Protein AF-F8FNS5-F1 (afdb_monomer_lite)

Radius of gyration: 23.44 Å; chains: 1; bounding box: 35×79×56 Å

Foldseek 3Di:
DDDDDDDDDDDPPPPPDPDDPDDDPPPPDDDPDPLLVVLVVLLVQLLVLLVVLLVVLQCLLVDFKLVVCPSNLVSLVSNQVSLVVSCVSDDPPLADHQVLSVLVNVLSVVSPPVPIDTDDPVRSVLSNVLSVLSVQLSVLSVVQADPVSGGDPVSRVSNVVSSVVSSVSSVVVVD

Sequence (175 aa):
MTYSNHGAIRGYFFYPCPIQCSQGVTDERGGRAPQERAEKLLYQVSLFQMERLNSYLLESAKIRDTAELDALRQAVYSAQFTHEHLAQAYREGEVAPLPSLQALMQYLLRLQVGGSRPLKAEEQQTLAEAGNLYSDIYTAYSELVSESGGVSGSGSGRMTEADEELAKLLKKKLP

pLDDT: mean 80.92, std 19.95, range [35.22, 97.38]

Structure (mmCIF, N/CA/C/O backbone):
data_AF-F8FNS5-F1
#
_entry.id   AF-F8FNS5-F1
#
loop_
_atom_site.group_PDB
_atom_site.id
_atom_site.type_symbol
_atom_site.label_atom_id
_atom_site.label_alt_id
_atom_site.label_comp_id
_atom_site.label_asym_id
_atom_site.label_entity_id
_atom_site.label_seq_id
_atom_site.pdbx_PDB_ins_code
_atom_site.Cartn_x
_atom_site.Cartn_y
_atom_site.Cartn_z
_atom_site.occupancy
_atom_site.B_iso_or_equiv
_atom_site.auth_seq_id
_atom_site.auth_comp_id
_atom_site.auth_asym_id
_atom_site.auth_atom_id
_atom_site.pdbx_PDB_model_num
ATOM 1 N N . MET A 1 1 ? 2.435 -69.034 21.659 1.00 45.91 1 MET A N 1
ATOM 2 C CA . MET A 1 1 ? 3.701 -68.421 22.108 1.00 45.91 1 MET A CA 1
ATOM 3 C C . MET A 1 1 ? 4.803 -68.868 21.170 1.00 45.91 1 MET A C 1
ATOM 5 O O . MET A 1 1 ? 5.142 -70.036 21.232 1.00 45.91 1 MET A O 1
ATOM 9 N N . THR A 1 2 ? 5.302 -67.970 20.320 1.00 35.62 2 THR A N 1
ATOM 10 C CA . THR A 1 2 ? 6.737 -67.718 20.088 1.00 35.62 2 THR A CA 1
ATOM 11 C C . THR A 1 2 ? 6.872 -66.550 19.114 1.00 35.62 2 THR A C 1
ATOM 13 O O . THR A 1 2 ? 6.316 -66.545 18.021 1.00 35.62 2 THR A O 1
ATOM 16 N N . TYR A 1 3 ? 7.575 -65.529 19.591 1.00 35.22 3 TYR A N 1
ATOM 17 C CA . TYR A 1 3 ? 8.086 -64.390 18.844 1.00 35.22 3 TYR A CA 1
ATOM 18 C C . TYR A 1 3 ? 9.143 -64.856 17.833 1.00 35.22 3 TYR A C 1
ATOM 20 O O . TYR A 1 3 ? 9.978 -65.694 18.173 1.00 35.22 3 TYR A O 1
ATOM 28 N N . SER A 1 4 ? 9.214 -64.217 16.665 1.00 36.00 4 SER A N 1
ATOM 29 C CA . SER A 1 4 ? 10.517 -63.961 16.054 1.00 36.00 4 SER A CA 1
ATOM 30 C C . SER A 1 4 ? 10.520 -62.601 15.373 1.00 36.00 4 SER A C 1
ATOM 32 O O . SER A 1 4 ? 9.751 -62.314 14.462 1.00 36.00 4 SER A O 1
ATOM 34 N N . ASN A 1 5 ? 11.362 -61.754 15.942 1.00 40.84 5 ASN A N 1
ATOM 35 C CA . ASN A 1 5 ? 11.596 -60.359 15.645 1.00 40.84 5 ASN A CA 1
ATOM 36 C C . ASN A 1 5 ? 12.886 -60.322 14.818 1.00 40.84 5 ASN A C 1
ATOM 38 O O . ASN A 1 5 ? 13.914 -60.781 15.314 1.00 40.84 5 ASN A O 1
ATOM 42 N N . HIS A 1 6 ? 12.848 -59.815 13.589 1.00 39.53 6 HIS A N 1
ATOM 43 C CA . HIS A 1 6 ? 14.038 -59.371 12.860 1.00 39.53 6 HIS A CA 1
ATOM 44 C C . HIS A 1 6 ? 13.710 -58.024 12.226 1.00 39.53 6 HIS A C 1
ATOM 46 O O . HIS A 1 6 ? 12.894 -57.923 11.312 1.00 39.53 6 HIS A O 1
ATOM 52 N N . GLY A 1 7 ? 14.318 -56.982 12.783 1.00 37.12 7 GLY A N 1
ATOM 53 C CA . GLY A 1 7 ? 14.279 -55.644 12.229 1.00 37.12 7 GLY A CA 1
ATOM 54 C C . GLY A 1 7 ? 15.238 -55.494 11.055 1.00 37.12 7 GLY A C 1
ATOM 55 O O . GLY A 1 7 ? 16.306 -56.097 11.031 1.00 37.12 7 GLY A O 1
ATOM 56 N N . ALA A 1 8 ? 14.872 -54.614 10.130 1.00 38.97 8 ALA A N 1
ATOM 57 C CA . ALA A 1 8 ? 15.807 -53.757 9.414 1.00 38.97 8 ALA A CA 1
ATOM 58 C C . ALA A 1 8 ? 15.022 -52.573 8.837 1.00 38.97 8 ALA A C 1
ATOM 60 O O . ALA A 1 8 ? 14.189 -52.707 7.946 1.00 38.97 8 ALA A O 1
ATOM 61 N N . ILE A 1 9 ? 15.287 -51.404 9.409 1.00 42.94 9 ILE A N 1
ATOM 62 C CA . ILE A 1 9 ? 14.889 -50.092 8.915 1.00 42.94 9 ILE A CA 1
ATOM 63 C C . ILE A 1 9 ? 15.766 -49.767 7.702 1.00 42.94 9 ILE A C 1
ATOM 65 O O . ILE A 1 9 ? 16.983 -49.905 7.801 1.00 42.94 9 ILE A O 1
ATOM 69 N N . ARG A 1 10 ? 15.146 -49.260 6.628 1.00 41.28 10 ARG A N 1
ATOM 70 C CA . ARG A 1 10 ? 15.624 -48.231 5.672 1.00 41.28 10 ARG A CA 1
ATOM 71 C C . ARG A 1 10 ? 15.262 -48.592 4.234 1.00 41.28 10 ARG A C 1
ATOM 73 O O . ARG A 1 10 ? 15.928 -49.380 3.579 1.00 41.28 10 ARG A O 1
ATOM 80 N N . GLY A 1 11 ? 14.254 -47.898 3.729 1.00 35.50 11 GLY A N 1
ATOM 81 C CA . GLY A 1 11 ? 13.951 -47.800 2.311 1.00 35.50 11 GLY A CA 1
ATOM 82 C C . GLY A 1 11 ? 13.072 -46.581 2.117 1.00 35.50 11 GLY A C 1
ATOM 83 O O . GLY A 1 11 ? 11.852 -46.691 2.144 1.00 35.50 11 GLY A O 1
ATOM 84 N N . TYR A 1 12 ? 13.689 -45.402 2.019 1.00 41.25 12 TYR A N 1
ATOM 85 C CA . TYR A 1 12 ? 12.992 -44.217 1.533 1.00 41.25 12 TYR A CA 1
ATOM 86 C C . TYR A 1 12 ? 12.488 -44.542 0.127 1.00 41.25 12 TYR A C 1
ATOM 88 O O . TYR A 1 12 ? 13.282 -44.704 -0.798 1.00 41.25 12 TYR A O 1
ATOM 96 N N . PHE A 1 13 ? 11.170 -44.668 -0.013 1.00 37.28 13 PHE A N 1
ATOM 97 C CA . PHE A 1 13 ? 10.492 -44.649 -1.300 1.00 37.28 13 PHE A CA 1
ATOM 98 C C . PHE A 1 13 ? 10.694 -43.253 -1.903 1.00 37.28 13 PHE A C 1
ATOM 100 O O . PHE A 1 13 ? 9.930 -42.321 -1.662 1.00 37.28 13 PHE A O 1
ATOM 107 N N . PHE A 1 14 ? 11.784 -43.103 -2.652 1.00 38.38 14 PHE A N 1
ATOM 108 C CA . PHE A 1 14 ? 11.905 -42.096 -3.693 1.00 38.38 14 PHE A CA 1
ATOM 109 C C . PHE A 1 14 ? 10.849 -42.449 -4.742 1.00 38.38 14 PHE A C 1
ATOM 111 O O . PHE A 1 14 ? 11.018 -43.407 -5.491 1.00 38.38 14 PHE A O 1
ATOM 118 N N . TYR A 1 15 ? 9.735 -41.722 -4.767 1.00 37.44 15 TYR A N 1
ATOM 119 C CA . TYR A 1 15 ? 8.858 -41.723 -5.930 1.00 37.44 15 TYR A CA 1
ATOM 120 C C . TYR A 1 15 ? 9.567 -40.916 -7.027 1.00 37.44 15 TYR A C 1
ATOM 122 O O . TYR A 1 15 ? 9.748 -39.708 -6.847 1.00 37.44 15 TYR A O 1
ATOM 130 N N . PRO A 1 16 ? 10.011 -41.525 -8.142 1.00 42.81 16 PRO A N 1
ATOM 131 C CA . PRO A 1 16 ? 10.493 -40.750 -9.271 1.00 42.81 16 PRO A CA 1
ATOM 132 C C . PRO A 1 16 ? 9.295 -40.021 -9.881 1.00 42.81 16 PRO A C 1
ATOM 134 O O . PRO A 1 16 ? 8.340 -40.643 -10.338 1.00 42.81 16 PRO A O 1
ATOM 137 N N . CYS A 1 17 ? 9.337 -38.692 -9.850 1.00 35.62 17 CYS A N 1
ATOM 138 C CA . CYS A 1 17 ? 8.403 -37.838 -10.570 1.00 35.62 17 CYS A CA 1
ATOM 139 C C . CYS A 1 17 ? 8.591 -38.089 -12.080 1.00 35.62 17 CYS A C 1
ATOM 141 O O . CYS A 1 17 ? 9.683 -37.819 -12.588 1.00 35.62 17 CYS A O 1
ATOM 143 N N . PRO A 1 18 ? 7.595 -38.609 -12.822 1.00 45.88 18 PRO A N 1
ATOM 144 C CA . PRO A 1 18 ? 7.702 -38.766 -14.259 1.00 45.88 18 PRO A CA 1
ATOM 145 C C . PRO A 1 18 ? 7.111 -37.512 -14.900 1.00 45.88 18 PRO A C 1
ATOM 147 O O . PRO A 1 18 ? 5.994 -37.527 -15.406 1.00 45.88 18 PRO A O 1
ATOM 150 N N . ILE A 1 19 ? 7.835 -36.397 -14.840 1.00 49.78 19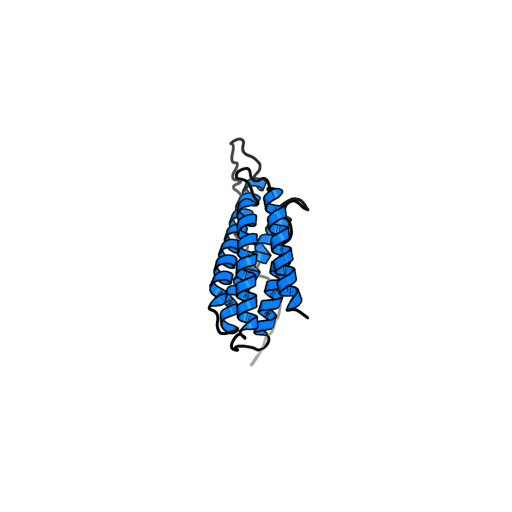 ILE A N 1
ATOM 151 C CA . ILE A 1 19 ? 7.536 -35.256 -15.704 1.00 49.78 19 ILE A CA 1
ATOM 152 C C . ILE A 1 19 ? 8.809 -34.947 -16.470 1.00 49.78 19 ILE A C 1
ATOM 154 O O . ILE A 1 19 ? 9.799 -34.462 -15.930 1.00 49.78 19 ILE A O 1
ATOM 158 N N . GLN A 1 20 ? 8.765 -35.326 -17.743 1.00 40.78 20 GLN A N 1
ATOM 159 C CA . GLN A 1 20 ? 9.751 -35.026 -18.763 1.00 40.78 20 GLN A CA 1
ATOM 160 C C . GLN A 1 20 ? 10.118 -33.537 -18.743 1.00 40.78 20 GLN A C 1
ATOM 162 O O . GLN A 1 20 ? 9.380 -32.684 -19.231 1.00 40.78 20 GLN A O 1
ATOM 167 N N . CYS A 1 21 ? 11.315 -33.243 -18.242 1.00 44.12 21 CYS A N 1
ATOM 168 C CA . CYS A 1 21 ? 12.085 -32.075 -18.643 1.00 44.12 21 CYS A CA 1
ATOM 169 C C . CYS A 1 21 ? 12.517 -32.251 -20.102 1.00 44.12 21 CYS A C 1
ATOM 171 O O . CYS A 1 21 ? 13.613 -32.735 -20.356 1.00 44.12 21 CYS A O 1
ATOM 173 N N . SER A 1 22 ? 11.662 -31.889 -21.055 1.00 48.75 22 SER A N 1
ATOM 174 C CA . SER A 1 22 ? 12.074 -31.530 -22.418 1.00 48.75 22 SER A CA 1
ATOM 175 C C . SER A 1 22 ? 10.843 -31.182 -23.245 1.00 48.75 22 SER A C 1
ATOM 177 O O . SER A 1 22 ? 10.206 -32.089 -23.766 1.00 48.75 22 SER A O 1
ATOM 179 N N . GLN A 1 23 ? 10.532 -29.895 -23.382 1.00 42.31 23 GLN A N 1
ATOM 180 C CA . GLN A 1 23 ? 10.441 -29.226 -24.685 1.00 42.31 23 GLN A CA 1
ATOM 181 C C . GLN A 1 23 ? 10.686 -27.736 -24.442 1.00 42.31 23 GLN A C 1
ATOM 183 O O . GLN A 1 23 ? 9.875 -27.041 -23.836 1.00 42.31 23 GLN A O 1
ATOM 188 N N . GLY A 1 24 ? 11.865 -27.271 -24.857 1.00 38.50 24 GLY A N 1
ATOM 189 C CA . GLY A 1 24 ? 12.156 -25.850 -24.928 1.00 38.50 24 GLY A CA 1
ATOM 190 C C . GLY A 1 24 ? 11.214 -25.209 -25.936 1.00 38.50 24 GLY A C 1
ATOM 191 O O . GLY A 1 24 ? 11.168 -25.623 -27.094 1.00 38.50 24 GLY A O 1
ATOM 192 N N . VAL A 1 25 ? 10.472 -24.197 -25.495 1.00 47.88 25 VAL A N 1
ATOM 193 C CA . VAL A 1 25 ? 9.791 -23.274 -26.400 1.00 47.88 25 VAL A CA 1
ATOM 194 C C . VAL A 1 25 ? 10.886 -22.425 -27.039 1.00 47.88 25 VAL A C 1
ATOM 196 O O . VAL A 1 25 ? 11.310 -21.409 -26.493 1.00 47.88 25 VAL A O 1
ATOM 199 N N . THR A 1 26 ? 11.415 -22.898 -28.163 1.00 41.12 26 THR A N 1
ATOM 200 C CA . THR A 1 26 ? 12.209 -22.069 -29.066 1.00 41.12 26 THR A CA 1
ATOM 201 C C . THR A 1 26 ? 11.229 -21.174 -29.812 1.00 41.12 26 THR A C 1
ATOM 203 O O . THR A 1 26 ? 10.563 -21.583 -30.758 1.00 41.12 26 THR A O 1
ATOM 206 N N . ASP A 1 27 ? 11.075 -19.948 -29.319 1.00 42.12 27 ASP A N 1
ATOM 207 C CA . ASP A 1 27 ? 10.418 -18.882 -30.066 1.00 42.12 27 ASP A CA 1
ATOM 208 C C . ASP A 1 27 ? 11.414 -18.332 -31.097 1.00 42.12 27 ASP A C 1
ATOM 210 O O . ASP A 1 27 ? 12.246 -17.475 -30.802 1.00 42.12 27 ASP A O 1
ATOM 214 N N . GLU A 1 28 ? 11.365 -18.883 -32.310 1.00 47.66 28 GLU A N 1
ATOM 215 C CA . GLU A 1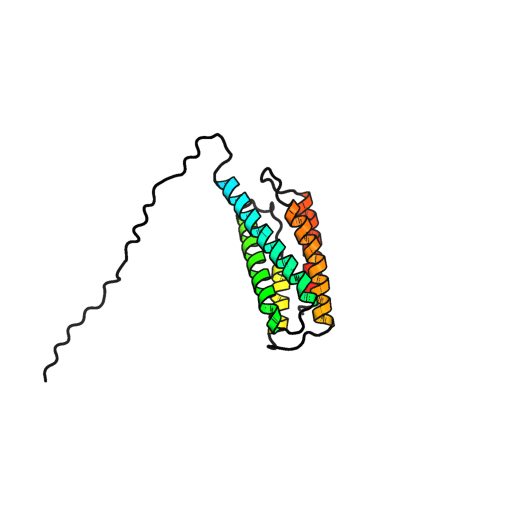 28 ? 12.174 -18.472 -33.462 1.00 47.66 28 GLU A CA 1
ATOM 216 C C . GLU A 1 28 ? 11.629 -17.213 -34.162 1.00 47.66 28 GLU A C 1
ATOM 218 O O . GLU A 1 28 ? 11.485 -17.176 -35.385 1.00 47.66 28 GLU A O 1
ATOM 223 N N . ARG A 1 29 ? 11.331 -16.141 -33.418 1.00 49.22 29 ARG A N 1
ATOM 224 C CA . ARG A 1 29 ? 11.085 -14.814 -34.011 1.00 49.22 29 ARG A CA 1
ATOM 225 C C . ARG A 1 29 ? 11.643 -13.694 -33.146 1.00 49.22 29 ARG A C 1
ATOM 227 O O . ARG A 1 29 ? 10.929 -13.129 -32.330 1.00 49.22 29 ARG A O 1
ATOM 234 N N . GLY A 1 30 ? 12.913 -13.358 -33.387 1.00 52.06 30 GLY A N 1
ATOM 235 C CA . GLY A 1 30 ? 13.513 -12.020 -33.230 1.00 52.06 30 GLY A CA 1
ATOM 236 C C . GLY A 1 30 ? 12.932 -11.090 -32.156 1.00 52.06 30 GLY A C 1
ATOM 237 O O . GLY A 1 30 ? 12.633 -9.937 -32.454 1.00 52.06 30 GLY A O 1
ATOM 238 N N . GLY A 1 31 ? 12.767 -11.574 -30.927 1.00 47.56 31 GLY A N 1
ATOM 239 C CA . GLY A 1 31 ? 12.173 -10.836 -29.818 1.00 47.56 31 GLY A CA 1
ATOM 240 C C . GLY A 1 31 ? 13.094 -10.905 -28.612 1.00 47.56 31 GLY A C 1
ATOM 241 O O . GLY A 1 31 ? 13.740 -11.926 -28.386 1.00 47.56 31 GLY A O 1
ATOM 242 N N . ARG A 1 32 ? 13.191 -9.805 -27.864 1.00 51.69 32 ARG A N 1
ATOM 243 C CA . ARG A 1 32 ? 14.042 -9.701 -26.676 1.00 51.69 32 ARG A CA 1
ATOM 244 C C . ARG A 1 32 ? 13.832 -10.887 -25.720 1.00 51.69 32 ARG A C 1
ATOM 246 O O . ARG A 1 32 ? 12.743 -11.459 -25.653 1.00 51.69 32 ARG A O 1
ATOM 253 N N . ALA A 1 33 ? 14.922 -11.266 -25.055 1.00 59.28 33 ALA A N 1
ATOM 254 C CA . ALA A 1 33 ? 15.146 -12.551 -24.396 1.00 59.28 33 ALA A CA 1
ATOM 255 C C . ALA A 1 33 ? 14.005 -13.000 -23.448 1.00 59.28 33 ALA A C 1
ATOM 257 O O . ALA A 1 33 ? 13.305 -12.154 -22.892 1.00 59.28 33 ALA A O 1
ATOM 258 N N . PRO A 1 34 ? 13.855 -14.318 -23.183 1.00 65.25 34 PRO A N 1
ATOM 259 C CA . PRO A 1 34 ? 12.861 -14.881 -22.252 1.00 65.25 34 PRO A CA 1
ATOM 260 C C . PRO A 1 34 ? 12.759 -14.171 -20.892 1.00 65.25 34 PRO A C 1
ATOM 262 O O . PRO A 1 34 ? 11.693 -14.158 -20.280 1.00 65.25 34 PRO A O 1
ATOM 265 N N . GLN A 1 35 ? 13.855 -13.555 -20.449 1.00 66.25 35 GLN A N 1
ATOM 266 C CA . GLN A 1 35 ? 13.949 -12.764 -19.230 1.00 66.25 35 GLN A CA 1
ATOM 267 C C . GLN A 1 35 ? 13.035 -11.524 -19.229 1.00 66.25 35 GLN A C 1
ATOM 269 O O . GLN A 1 35 ? 12.280 -11.343 -18.279 1.00 66.25 35 GLN A O 1
ATOM 274 N N . GLU A 1 36 ? 12.994 -10.735 -20.307 1.00 69.06 36 GLU A N 1
ATOM 275 C CA . GLU A 1 36 ? 12.146 -9.528 -20.357 1.00 69.06 36 GLU A CA 1
ATOM 276 C C . GLU A 1 36 ? 10.649 -9.867 -20.315 1.00 69.06 36 GLU A C 1
ATOM 278 O O . GLU A 1 36 ? 9.826 -9.117 -19.787 1.00 69.06 36 GLU A O 1
ATOM 283 N N . ARG A 1 37 ? 10.273 -11.038 -20.844 1.00 77.50 37 ARG A N 1
ATOM 284 C CA . ARG A 1 37 ? 8.899 -11.546 -20.738 1.00 77.50 37 ARG A CA 1
ATOM 285 C C . ARG A 1 37 ? 8.558 -11.939 -19.301 1.00 77.50 37 ARG A C 1
ATOM 287 O O . ARG A 1 37 ? 7.431 -11.706 -18.873 1.00 77.50 37 ARG A O 1
ATOM 294 N N . ALA A 1 38 ? 9.511 -12.510 -18.564 1.00 85.06 38 ALA A N 1
ATOM 295 C CA . ALA A 1 38 ? 9.326 -12.889 -17.167 1.00 85.06 38 ALA A CA 1
ATOM 296 C C . ALA A 1 38 ? 9.201 -11.661 -16.250 1.00 85.06 38 ALA A C 1
ATOM 298 O O . ALA A 1 38 ? 8.286 -11.614 -15.433 1.00 85.06 38 ALA A O 1
ATOM 299 N N . GLU A 1 39 ? 10.048 -10.645 -16.435 1.00 85.88 39 GLU A N 1
ATOM 300 C CA . GLU A 1 39 ? 9.990 -9.374 -15.695 1.00 85.88 39 GLU A CA 1
ATOM 301 C C . GLU A 1 39 ? 8.656 -8.653 -15.925 1.00 85.88 39 GLU A C 1
ATOM 303 O O . GLU A 1 39 ? 7.998 -8.230 -14.975 1.00 85.88 39 GLU A O 1
ATOM 308 N N . LYS A 1 40 ? 8.180 -8.614 -17.178 1.00 86.25 40 LYS A N 1
ATOM 309 C CA . LYS A 1 40 ? 6.874 -8.034 -17.517 1.00 86.25 40 LYS A CA 1
ATOM 310 C C . LYS A 1 40 ? 5.707 -8.772 -16.855 1.00 86.25 40 LYS A C 1
ATOM 312 O O . LYS A 1 40 ? 4.787 -8.127 -16.356 1.00 86.25 40 LYS A O 1
ATOM 317 N N . LEU A 1 41 ? 5.728 -10.106 -16.843 1.00 90.06 41 LEU A N 1
ATOM 318 C CA . LEU A 1 41 ? 4.702 -10.901 -16.158 1.00 90.06 41 LEU A CA 1
ATOM 319 C C . LEU A 1 41 ? 4.753 -10.690 -14.641 1.00 90.06 41 LEU A C 1
ATOM 321 O O . LEU A 1 41 ? 3.710 -10.530 -14.011 1.00 90.06 41 LEU A O 1
ATOM 325 N N . LEU A 1 42 ? 5.951 -10.645 -14.053 1.00 91.38 42 LEU A N 1
ATOM 326 C CA . LEU A 1 42 ? 6.128 -10.383 -12.626 1.00 91.38 42 LEU A CA 1
ATOM 327 C C . LEU A 1 42 ? 5.614 -8.990 -12.244 1.00 91.38 42 LEU A C 1
ATOM 329 O O . LEU A 1 42 ? 4.927 -8.856 -11.232 1.00 91.38 42 LEU A O 1
ATOM 333 N N . TYR A 1 43 ? 5.866 -7.980 -13.081 1.00 92.12 43 TYR A N 1
ATOM 334 C CA . TYR A 1 43 ? 5.303 -6.644 -12.903 1.00 92.12 43 TYR A CA 1
ATOM 335 C C . TYR A 1 43 ? 3.774 -6.664 -12.938 1.00 92.12 43 TYR A C 1
ATOM 337 O O . TYR A 1 43 ? 3.148 -6.111 -12.042 1.00 92.12 43 TYR A O 1
ATOM 345 N N . GLN A 1 44 ? 3.156 -7.345 -13.908 1.00 92.06 44 GLN A N 1
ATOM 346 C CA . GLN A 1 44 ? 1.693 -7.459 -13.981 1.00 92.06 44 GLN A CA 1
ATOM 347 C C . GLN A 1 44 ? 1.098 -8.117 -12.733 1.00 92.06 44 GLN A C 1
ATOM 349 O O . GLN A 1 44 ? 0.079 -7.661 -12.214 1.00 92.06 44 GLN A O 1
ATOM 354 N N . VAL A 1 45 ? 1.746 -9.170 -12.227 1.00 94.44 45 VAL A N 1
ATOM 355 C CA . VAL A 1 45 ? 1.329 -9.827 -10.984 1.00 94.44 45 VAL A CA 1
ATOM 356 C C . VAL A 1 45 ? 1.463 -8.875 -9.801 1.00 94.44 45 VAL A C 1
ATOM 358 O O . VAL A 1 45 ? 0.538 -8.783 -8.998 1.00 94.44 45 VAL A O 1
ATOM 361 N N . SER A 1 46 ? 2.582 -8.158 -9.688 1.00 94.88 46 SER A N 1
ATOM 362 C CA . SER A 1 46 ? 2.791 -7.224 -8.583 1.00 94.88 46 SER A CA 1
ATOM 363 C C . SER A 1 46 ? 1.819 -6.044 -8.652 1.00 94.88 46 SER A C 1
ATOM 365 O O . SER A 1 46 ? 1.182 -5.741 -7.648 1.00 94.88 46 SER A O 1
ATOM 367 N N . LEU A 1 47 ? 1.584 -5.472 -9.837 1.00 94.75 47 LEU A N 1
ATOM 368 C CA . LEU A 1 47 ? 0.584 -4.426 -10.067 1.00 94.75 47 LEU A CA 1
ATOM 369 C C . LEU A 1 47 ? -0.811 -4.867 -9.614 1.00 94.75 47 LEU A C 1
ATOM 371 O O . LEU A 1 47 ? -1.480 -4.130 -8.896 1.00 94.75 47 LEU A O 1
ATOM 375 N N . PHE A 1 48 ? -1.220 -6.089 -9.959 1.00 95.94 48 PHE A N 1
ATOM 376 C CA . PHE A 1 48 ? -2.496 -6.641 -9.509 1.00 95.94 48 PHE A CA 1
ATOM 377 C C . PHE A 1 48 ? -2.572 -6.788 -7.979 1.00 95.94 48 PHE A C 1
ATOM 379 O O . PHE A 1 48 ? -3.606 -6.494 -7.378 1.00 95.94 48 PHE A O 1
ATOM 386 N N . GLN A 1 49 ? -1.490 -7.213 -7.311 1.00 96.94 49 GLN A N 1
ATOM 387 C CA . GLN A 1 49 ? -1.479 -7.265 -5.842 1.00 96.94 49 GLN A CA 1
ATOM 388 C C . GLN A 1 49 ? -1.563 -5.867 -5.216 1.00 96.94 49 GLN A C 1
ATOM 390 O O . GLN A 1 49 ? -2.248 -5.701 -4.206 1.00 96.94 49 GLN A O 1
ATOM 395 N N . MET A 1 50 ? -0.907 -4.871 -5.817 1.00 96.62 50 MET A N 1
ATOM 396 C CA . MET A 1 50 ? -0.969 -3.476 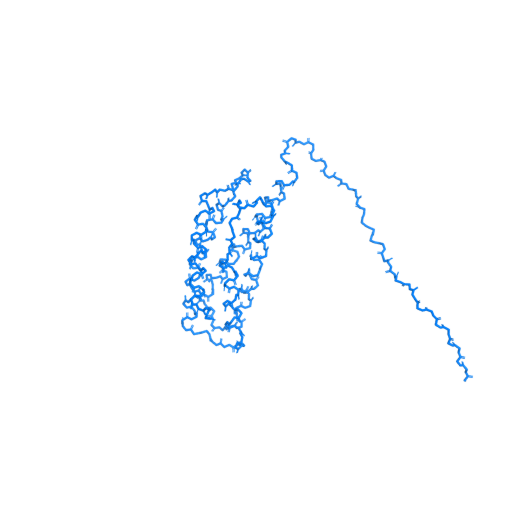-5.373 1.00 96.62 50 MET A CA 1
ATOM 397 C C . MET A 1 50 ? -2.381 -2.895 -5.559 1.00 96.62 50 MET A C 1
ATOM 399 O O . MET A 1 50 ? -2.923 -2.292 -4.637 1.00 96.62 50 MET A O 1
ATOM 403 N N . GLU A 1 51 ? -3.031 -3.144 -6.700 1.00 96.75 51 GLU A N 1
ATOM 404 C CA . GLU A 1 51 ? -4.428 -2.751 -6.958 1.00 96.75 51 GLU A CA 1
ATOM 405 C C . GLU A 1 51 ? -5.391 -3.379 -5.942 1.00 96.75 51 GLU A C 1
ATOM 407 O O . GLU A 1 51 ? -6.251 -2.707 -5.356 1.00 96.75 51 GLU A O 1
ATOM 412 N N . ARG A 1 52 ? -5.224 -4.683 -5.693 1.00 96.81 52 ARG A N 1
ATOM 413 C CA . ARG A 1 52 ? -6.008 -5.408 -4.696 1.00 96.81 52 ARG A CA 1
ATOM 414 C C . ARG A 1 52 ? -5.822 -4.787 -3.313 1.00 96.81 52 ARG A C 1
ATOM 416 O O . ARG A 1 52 ? -6.815 -4.541 -2.633 1.00 96.81 52 ARG A O 1
ATOM 423 N N . LEU A 1 53 ? -4.584 -4.519 -2.892 1.00 97.38 53 LEU A N 1
ATOM 424 C CA . LEU A 1 53 ? -4.312 -3.867 -1.610 1.00 97.38 53 LEU A CA 1
ATOM 425 C C . LEU A 1 53 ? -4.951 -2.476 -1.533 1.00 97.38 53 LEU A C 1
ATOM 427 O O . LEU A 1 53 ? -5.574 -2.163 -0.520 1.00 97.38 53 LEU A O 1
ATOM 431 N N . ASN A 1 54 ? -4.869 -1.682 -2.603 1.00 96.69 54 ASN A N 1
ATOM 432 C CA . ASN A 1 54 ? -5.510 -0.370 -2.658 1.00 96.69 54 ASN A CA 1
ATOM 433 C C . ASN A 1 54 ? -7.015 -0.478 -2.380 1.00 96.69 54 ASN A C 1
ATOM 435 O O . ASN A 1 54 ? -7.557 0.241 -1.544 1.00 96.69 54 ASN A O 1
ATOM 439 N N . SER A 1 55 ? -7.671 -1.452 -3.014 1.00 95.62 55 SER A N 1
ATOM 440 C CA . SER A 1 55 ? -9.097 -1.717 -2.807 1.00 95.62 55 SER A CA 1
ATOM 441 C C . SER A 1 55 ? -9.408 -2.053 -1.342 1.00 95.62 55 SER A C 1
ATOM 443 O O . SER A 1 55 ? -10.276 -1.422 -0.741 1.00 95.62 55 SER A O 1
ATOM 445 N N . TYR A 1 56 ? -8.649 -2.967 -0.724 1.00 95.25 56 TYR A N 1
ATOM 446 C CA . TYR A 1 56 ? -8.831 -3.308 0.695 1.00 95.25 56 TYR A CA 1
ATOM 447 C C . TYR A 1 56 ? -8.573 -2.127 1.634 1.00 95.25 56 TYR A C 1
ATOM 449 O O . TYR A 1 56 ? -9.259 -1.990 2.646 1.00 95.25 56 TYR A O 1
ATOM 457 N N . LEU A 1 57 ? -7.593 -1.274 1.330 1.00 94.94 57 LEU A N 1
ATOM 458 C CA . LEU A 1 57 ? -7.293 -0.093 2.137 1.00 94.94 57 LEU A CA 1
ATOM 459 C C . LEU A 1 57 ? -8.405 0.951 2.055 1.00 94.94 57 LEU A C 1
ATOM 461 O O . LEU A 1 57 ? -8.817 1.471 3.089 1.00 94.94 57 LEU A O 1
ATOM 465 N N 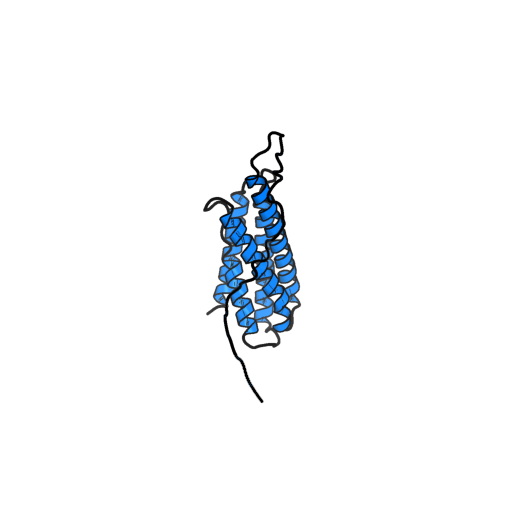. LEU A 1 58 ? -8.953 1.213 0.871 1.00 93.88 58 LEU A N 1
ATOM 466 C CA . LEU A 1 58 ? -10.092 2.121 0.721 1.00 93.88 58 LEU A CA 1
ATOM 467 C C . LEU A 1 58 ? -11.349 1.583 1.423 1.00 93.88 58 LEU A C 1
ATOM 469 O O . LEU A 1 58 ? -12.111 2.342 2.025 1.00 93.88 58 LEU A O 1
ATOM 473 N N . GLU A 1 59 ? -11.552 0.266 1.411 1.00 92.25 59 GLU A N 1
ATOM 474 C CA . GLU A 1 59 ? -12.645 -0.380 2.141 1.00 92.25 59 GLU A CA 1
ATOM 475 C C . GLU A 1 59 ? -12.413 -0.440 3.656 1.00 92.25 59 GLU A C 1
ATOM 477 O O . GLU A 1 59 ? -13.381 -0.508 4.419 1.00 92.25 59 GLU A O 1
ATOM 482 N N . SER A 1 60 ? -11.159 -0.343 4.110 1.00 90.25 60 SER A N 1
ATOM 483 C CA . SER A 1 60 ? -10.801 -0.434 5.528 1.00 90.25 60 SER A CA 1
ATOM 484 C C . SER A 1 60 ? -11.413 0.672 6.389 1.00 90.25 60 SER A C 1
ATOM 486 O O . SER A 1 60 ? -11.660 0.459 7.573 1.00 90.25 60 SER A O 1
ATOM 488 N N . ALA A 1 61 ? -11.783 1.806 5.785 1.00 82.81 61 ALA A N 1
ATOM 489 C CA . ALA A 1 61 ? -12.534 2.871 6.448 1.00 82.81 61 ALA A CA 1
ATOM 490 C C . ALA A 1 61 ? -13.908 2.410 6.980 1.00 82.81 61 ALA A C 1
ATOM 492 O O . ALA A 1 61 ? -14.503 3.075 7.826 1.00 82.81 61 ALA A O 1
ATOM 493 N N . LYS A 1 62 ? -14.436 1.285 6.479 1.00 88.25 62 LYS A N 1
ATOM 494 C CA . LYS A 1 62 ? -15.714 0.704 6.915 1.00 88.25 62 LYS A CA 1
ATOM 495 C C . LYS A 1 62 ? -15.542 -0.393 7.966 1.00 88.25 62 LYS A C 1
ATOM 497 O O . LYS A 1 62 ? -16.545 -0.811 8.547 1.00 88.25 62 LYS A O 1
ATOM 502 N N . ILE A 1 63 ? -14.312 -0.853 8.197 1.00 89.81 63 ILE A N 1
ATOM 503 C CA . ILE A 1 63 ? -14.010 -1.918 9.152 1.00 89.81 63 ILE A CA 1
ATOM 504 C C . ILE A 1 63 ? -14.270 -1.413 10.569 1.00 89.81 63 ILE A C 1
ATOM 506 O O . ILE A 1 63 ? -13.861 -0.312 10.944 1.00 89.81 63 ILE A O 1
ATOM 510 N N . ARG A 1 64 ? -14.959 -2.229 11.369 1.00 89.19 64 ARG A N 1
ATOM 511 C CA . ARG A 1 64 ? -15.322 -1.872 12.744 1.00 89.19 64 ARG A CA 1
ATOM 512 C C . ARG A 1 64 ? -14.536 -2.665 13.767 1.00 89.19 64 ARG A C 1
ATOM 514 O O . ARG A 1 64 ? -14.275 -2.123 14.838 1.00 89.19 64 ARG A O 1
ATOM 521 N N . ASP A 1 65 ? -14.152 -3.895 13.443 1.00 91.31 65 ASP A N 1
ATOM 522 C CA . ASP A 1 65 ? -13.427 -4.786 14.344 1.00 91.31 65 ASP A CA 1
ATOM 523 C C . ASP A 1 65 ? -12.033 -5.149 13.818 1.00 91.31 65 ASP A C 1
ATOM 525 O O . ASP A 1 65 ? -11.806 -5.310 12.620 1.00 91.31 65 ASP A O 1
ATOM 529 N N . THR A 1 66 ? -11.082 -5.332 14.728 1.00 90.56 66 THR A N 1
ATOM 530 C CA . THR A 1 66 ? -9.724 -5.796 14.411 1.00 90.56 66 THR A CA 1
ATOM 531 C C . THR A 1 66 ? -9.688 -7.197 13.787 1.00 90.56 66 THR A C 1
ATOM 533 O O . THR A 1 66 ? -8.729 -7.517 13.082 1.00 90.56 66 THR A O 1
ATOM 536 N N . ALA A 1 67 ? -10.714 -8.031 13.989 1.00 88.69 67 ALA A N 1
ATOM 537 C CA . ALA A 1 67 ? -10.845 -9.336 13.335 1.00 88.69 67 ALA A CA 1
ATOM 538 C C . ALA A 1 67 ? -11.055 -9.223 11.813 1.00 88.69 67 ALA A C 1
ATOM 540 O O . ALA A 1 67 ? -10.585 -10.062 11.049 1.00 88.69 67 ALA A O 1
ATOM 541 N N . GLU A 1 68 ? -11.704 -8.156 11.347 1.00 90.56 68 GLU A N 1
ATOM 542 C CA . GLU A 1 68 ? -11.954 -7.920 9.919 1.00 90.56 68 GLU A CA 1
ATOM 543 C C . GLU A 1 68 ? -10.684 -7.462 9.167 1.00 90.56 68 GLU A C 1
ATOM 545 O O . GLU A 1 68 ? -10.646 -7.473 7.936 1.00 90.56 68 GLU A O 1
ATOM 550 N N . LEU A 1 69 ? -9.605 -7.116 9.887 1.00 93.38 69 LEU A N 1
ATOM 551 C CA . LEU A 1 69 ? -8.318 -6.724 9.297 1.00 93.38 69 LEU A CA 1
ATOM 552 C C . LEU A 1 69 ? -7.547 -7.895 8.671 1.00 93.38 69 LEU A C 1
ATOM 554 O O . LEU A 1 69 ? -6.543 -7.665 7.999 1.00 93.38 69 LEU A O 1
ATOM 558 N N . ASP A 1 70 ? -7.988 -9.142 8.855 1.00 92.69 70 ASP A N 1
ATOM 559 C CA . ASP A 1 70 ? -7.279 -10.316 8.338 1.00 92.69 70 ASP A CA 1
ATOM 560 C C . ASP A 1 70 ? -7.142 -10.313 6.814 1.00 92.69 70 ASP A C 1
ATOM 562 O O . ASP A 1 70 ? -6.068 -10.627 6.292 1.00 92.69 70 ASP A O 1
ATOM 566 N N . ALA A 1 71 ? -8.193 -9.908 6.098 1.00 92.50 71 ALA A N 1
ATOM 567 C CA . ALA A 1 71 ? -8.157 -9.813 4.643 1.00 92.50 71 ALA A CA 1
ATOM 568 C C . ALA A 1 71 ? -7.173 -8.729 4.176 1.00 92.50 71 ALA A C 1
ATOM 570 O O . ALA A 1 71 ? -6.371 -8.963 3.268 1.00 92.50 71 ALA A O 1
ATOM 571 N N . LEU A 1 72 ? -7.176 -7.575 4.853 1.00 95.12 72 LEU A N 1
ATOM 572 C CA . LEU A 1 72 ? -6.241 -6.486 4.586 1.00 95.12 72 LEU A CA 1
ATOM 573 C C . LEU A 1 72 ? -4.797 -6.921 4.871 1.00 95.12 72 LEU A C 1
ATOM 575 O O . LEU A 1 72 ? -3.919 -6.718 4.039 1.00 95.12 72 LEU A O 1
ATOM 579 N N . ARG A 1 73 ? -4.545 -7.605 5.990 1.00 95.25 73 ARG A N 1
ATOM 580 C CA . ARG A 1 73 ? -3.223 -8.149 6.330 1.00 95.25 73 ARG A CA 1
ATOM 581 C C . ARG A 1 73 ? -2.705 -9.104 5.253 1.00 95.25 73 ARG A C 1
ATOM 583 O O . ARG A 1 73 ? -1.554 -8.996 4.841 1.00 95.25 73 ARG A O 1
ATOM 590 N N . GLN A 1 74 ? -3.541 -10.022 4.771 1.00 95.38 74 GLN A N 1
ATOM 591 C CA . GLN A 1 74 ? -3.162 -10.938 3.690 1.00 95.38 74 GLN A CA 1
ATOM 592 C C . GLN A 1 74 ? -2.854 -10.198 2.381 1.00 95.38 74 GLN A C 1
ATOM 594 O O . GLN A 1 74 ? -1.917 -10.575 1.671 1.00 95.38 74 GLN A O 1
ATOM 599 N N . ALA A 1 75 ? -3.610 -9.141 2.071 1.00 96.56 75 ALA A N 1
ATOM 600 C CA . ALA A 1 75 ? -3.342 -8.288 0.918 1.00 96.56 75 ALA A CA 1
ATOM 601 C C . ALA A 1 75 ? -1.993 -7.563 1.057 1.00 96.56 75 ALA A C 1
ATOM 603 O O . ALA A 1 75 ? -1.192 -7.614 0.126 1.00 96.56 75 ALA A O 1
ATOM 604 N N . VAL A 1 76 ? -1.689 -6.993 2.232 1.00 97.31 76 VAL A N 1
ATOM 605 C CA . VAL A 1 76 ? -0.391 -6.347 2.505 1.00 97.31 76 VAL A CA 1
ATOM 606 C C . VAL A 1 76 ? 0.759 -7.332 2.351 1.00 97.31 76 VAL A C 1
ATOM 608 O O . VAL A 1 76 ? 1.729 -7.028 1.664 1.00 97.31 76 VAL A O 1
ATOM 611 N N . TYR A 1 77 ? 0.638 -8.531 2.925 1.00 96.50 77 TYR A N 1
ATOM 612 C CA . TYR A 1 77 ? 1.661 -9.569 2.788 1.00 96.50 77 TYR A CA 1
ATOM 613 C C . TYR A 1 77 ? 1.923 -9.923 1.319 1.00 96.50 77 TYR A C 1
ATOM 615 O O . TYR A 1 77 ? 3.072 -9.976 0.887 1.00 96.50 77 TYR A O 1
ATOM 623 N N . SER A 1 78 ? 0.857 -10.134 0.543 1.00 96.44 78 SER A N 1
ATOM 624 C CA . SER A 1 78 ? 0.961 -10.535 -0.865 1.00 96.44 78 SER A CA 1
ATOM 625 C C . SER A 1 78 ? 1.566 -9.424 -1.731 1.00 96.44 78 SER A C 1
ATOM 627 O O . SER A 1 78 ? 2.415 -9.694 -2.583 1.00 96.44 78 SER A O 1
ATOM 629 N N . ALA A 1 79 ? 1.172 -8.170 -1.495 1.00 96.88 79 ALA A N 1
ATOM 630 C CA . ALA A 1 79 ? 1.726 -7.006 -2.179 1.00 96.88 79 ALA A CA 1
ATOM 631 C C . ALA A 1 79 ? 3.211 -6.810 -1.844 1.00 96.88 79 ALA A C 1
ATOM 633 O O . ALA A 1 79 ? 4.029 -6.693 -2.753 1.00 96.88 79 ALA A O 1
ATOM 634 N N . GLN A 1 80 ? 3.575 -6.872 -0.559 1.00 96.44 80 GLN A N 1
ATOM 635 C CA . GLN A 1 80 ? 4.966 -6.756 -0.120 1.00 96.44 80 GLN A CA 1
ATOM 636 C C . GLN A 1 80 ? 5.834 -7.856 -0.734 1.00 96.44 80 GLN A C 1
ATOM 638 O O . GLN A 1 80 ? 6.848 -7.562 -1.360 1.00 96.44 80 GLN A O 1
ATOM 643 N N . PHE A 1 81 ? 5.404 -9.113 -0.615 1.00 95.88 81 PHE A N 1
ATOM 644 C CA . PHE A 1 81 ? 6.140 -10.254 -1.145 1.00 95.88 81 PHE A CA 1
ATOM 645 C C . PHE A 1 81 ? 6.378 -10.120 -2.653 1.00 95.88 81 PHE A C 1
ATOM 647 O O . PHE A 1 81 ? 7.502 -10.284 -3.122 1.00 95.88 81 PHE A O 1
ATOM 654 N N . THR A 1 82 ? 5.340 -9.796 -3.428 1.00 95.44 82 THR A N 1
ATOM 655 C CA . THR A 1 82 ? 5.478 -9.676 -4.888 1.00 95.44 82 THR A CA 1
ATOM 656 C C . THR A 1 82 ? 6.323 -8.478 -5.306 1.00 95.44 82 THR A C 1
ATOM 658 O O . THR A 1 82 ? 7.115 -8.610 -6.237 1.00 95.44 82 THR A O 1
ATOM 661 N N . HIS A 1 83 ? 6.221 -7.345 -4.608 1.00 94.69 83 HIS A N 1
ATOM 662 C CA . HIS A 1 83 ? 7.055 -6.177 -4.875 1.00 94.69 83 HIS A CA 1
ATOM 663 C C . HIS A 1 83 ? 8.536 -6.437 -4.565 1.00 94.69 83 HIS A C 1
ATOM 665 O O . HIS A 1 83 ? 9.394 -6.086 -5.370 1.00 94.69 83 HIS A O 1
ATOM 671 N N . GLU A 1 84 ? 8.853 -7.101 -3.450 1.00 93.94 84 GLU A N 1
ATOM 672 C CA . GLU A 1 84 ? 10.236 -7.468 -3.115 1.00 93.94 84 GLU A CA 1
ATOM 673 C C . GLU A 1 84 ? 10.855 -8.373 -4.191 1.00 93.94 84 GLU A C 1
ATOM 675 O O . GLU A 1 84 ? 12.001 -8.168 -4.588 1.00 93.94 84 GLU A O 1
ATOM 680 N N . HIS A 1 85 ? 10.090 -9.334 -4.717 1.00 93.38 85 HIS A N 1
ATOM 681 C CA . HIS A 1 85 ? 10.554 -10.201 -5.806 1.00 93.38 85 HIS A CA 1
ATOM 682 C C . HIS A 1 85 ? 10.688 -9.446 -7.129 1.00 93.38 85 HIS A C 1
ATOM 684 O O . HIS A 1 85 ? 11.611 -9.721 -7.893 1.00 93.38 85 HIS A O 1
ATOM 690 N N . LEU A 1 86 ? 9.805 -8.478 -7.398 1.00 91.44 86 LEU A N 1
ATOM 691 C CA . LEU A 1 86 ? 9.955 -7.586 -8.542 1.00 91.44 86 LEU A CA 1
ATOM 692 C C . LEU A 1 86 ? 11.265 -6.801 -8.438 1.00 91.44 86 LEU A C 1
ATOM 694 O O . LEU A 1 86 ? 12.058 -6.826 -9.370 1.00 91.44 86 LEU A O 1
ATOM 698 N N . ALA A 1 87 ? 11.532 -6.169 -7.296 1.00 90.50 87 ALA A N 1
ATOM 699 C CA . ALA A 1 87 ? 12.758 -5.404 -7.087 1.00 90.50 87 ALA A CA 1
ATOM 700 C C . ALA A 1 87 ? 14.029 -6.260 -7.242 1.00 90.50 87 ALA A C 1
ATOM 702 O O . ALA A 1 87 ? 15.041 -5.760 -7.720 1.00 90.50 87 ALA A O 1
ATOM 703 N N . GLN A 1 88 ? 13.970 -7.551 -6.896 1.00 90.38 88 GLN A N 1
ATOM 704 C CA . GLN A 1 88 ? 15.070 -8.505 -7.098 1.00 90.38 88 GLN A CA 1
ATOM 705 C C . GLN A 1 88 ? 15.256 -8.953 -8.556 1.00 90.38 88 GLN A C 1
ATOM 707 O O . GLN A 1 88 ? 16.348 -9.385 -8.920 1.00 90.38 88 GLN A O 1
ATOM 712 N N . ALA A 1 89 ? 14.201 -8.912 -9.373 1.00 88.19 89 ALA A N 1
ATOM 713 C CA . ALA A 1 89 ? 14.268 -9.298 -10.782 1.00 88.19 89 ALA A CA 1
ATOM 714 C C . ALA A 1 89 ? 14.892 -8.202 -11.663 1.00 88.19 89 ALA A C 1
ATOM 716 O O . ALA A 1 89 ? 15.506 -8.516 -12.680 1.00 88.19 89 ALA A O 1
ATOM 717 N N . TYR A 1 90 ? 14.752 -6.938 -11.259 1.00 85.25 90 TYR A N 1
ATOM 718 C CA . TYR A 1 90 ? 15.362 -5.781 -11.916 1.00 85.25 90 TYR A CA 1
ATOM 719 C C . TYR A 1 90 ? 16.766 -5.495 -11.367 1.00 85.25 90 TYR A C 1
ATOM 721 O O . TYR A 1 90 ? 17.199 -6.079 -10.371 1.00 85.25 90 TYR A O 1
ATOM 729 N N . ARG A 1 91 ? 17.518 -4.597 -12.018 1.00 82.44 91 ARG A N 1
ATOM 730 C CA . ARG A 1 91 ? 18.831 -4.200 -11.486 1.00 82.44 91 ARG A CA 1
ATOM 731 C C . ARG A 1 91 ? 18.663 -3.361 -10.225 1.00 82.44 91 ARG A C 1
ATOM 733 O O . ARG A 1 91 ? 17.664 -2.667 -10.036 1.00 82.44 91 ARG A O 1
ATOM 740 N N . GLU A 1 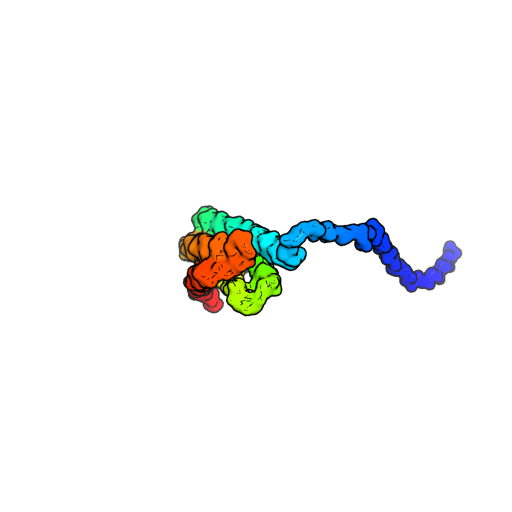92 ? 19.688 -3.396 -9.380 1.00 80.56 92 GLU A N 1
ATOM 741 C CA . GLU A 1 92 ? 19.720 -2.617 -8.147 1.00 80.56 92 GLU A CA 1
ATOM 742 C C . GLU A 1 92 ? 19.458 -1.127 -8.429 1.00 80.56 92 GLU A C 1
ATOM 744 O O . GLU A 1 92 ? 20.116 -0.511 -9.269 1.00 80.56 92 GLU A O 1
ATOM 749 N N . GLY A 1 93 ? 18.467 -0.562 -7.735 1.00 78.38 93 GLY A N 1
ATOM 750 C CA . GLY A 1 93 ? 18.077 0.843 -7.861 1.00 78.38 93 GLY A CA 1
ATOM 751 C C . GLY A 1 93 ? 17.118 1.172 -9.011 1.00 78.38 93 GLY A C 1
ATOM 752 O O . GLY A 1 93 ? 16.683 2.317 -9.094 1.00 78.38 93 GLY A O 1
ATOM 753 N N . GLU A 1 94 ? 16.747 0.216 -9.872 1.00 83.56 94 GLU A N 1
ATOM 754 C CA . GLU A 1 94 ? 15.744 0.465 -10.921 1.00 83.56 94 GLU A CA 1
ATOM 755 C C . GLU A 1 94 ? 14.327 0.531 -10.339 1.00 83.56 94 GLU A C 1
ATOM 757 O O . GLU A 1 94 ? 13.566 1.444 -10.657 1.00 83.56 94 GLU A O 1
ATOM 762 N N . VAL A 1 95 ? 13.988 -0.392 -9.437 1.00 86.00 95 VAL A N 1
ATOM 763 C CA . VAL A 1 95 ? 12.716 -0.405 -8.705 1.00 86.00 95 VAL A CA 1
ATOM 764 C C . VAL A 1 95 ? 12.974 0.064 -7.277 1.00 86.00 95 VAL A C 1
ATOM 766 O O . VAL A 1 95 ? 13.706 -0.587 -6.529 1.00 86.00 95 VAL A O 1
ATOM 769 N N . ALA A 1 96 ? 12.390 1.202 -6.897 1.00 88.94 96 ALA A N 1
ATOM 770 C CA . ALA A 1 96 ? 12.532 1.719 -5.541 1.00 88.94 96 ALA A CA 1
ATOM 771 C C . ALA A 1 96 ? 11.814 0.807 -4.526 1.00 88.94 96 ALA A C 1
ATOM 773 O O . ALA A 1 96 ? 10.739 0.286 -4.837 1.00 88.94 96 ALA A O 1
ATOM 774 N N . PRO A 1 97 ? 12.389 0.608 -3.325 1.00 91.06 97 PRO A N 1
ATOM 775 C CA . PRO A 1 97 ? 11.754 -0.175 -2.274 1.00 91.06 97 PRO A CA 1
ATOM 776 C C . PRO A 1 97 ? 10.516 0.541 -1.721 1.00 91.06 97 PRO A C 1
ATOM 778 O O . PRO A 1 97 ? 10.455 1.768 -1.718 1.00 91.06 97 PRO A O 1
ATOM 781 N N . LEU A 1 98 ? 9.579 -0.234 -1.170 1.00 94.31 98 LEU A N 1
ATOM 782 C CA . LEU A 1 98 ? 8.367 0.269 -0.512 1.00 94.31 98 LEU A CA 1
ATOM 783 C C . LEU A 1 98 ? 8.350 -0.048 0.997 1.00 94.31 98 LEU A C 1
ATOM 785 O O . LEU A 1 98 ? 7.616 -0.941 1.442 1.00 94.31 98 LEU A O 1
ATOM 789 N N . PRO A 1 99 ? 9.168 0.631 1.827 1.00 93.50 99 PRO A N 1
ATOM 790 C CA . PRO A 1 99 ? 9.187 0.408 3.273 1.00 93.50 99 PRO A CA 1
ATOM 791 C C . PRO A 1 99 ? 7.844 0.704 3.960 1.00 93.50 99 PRO A C 1
ATOM 793 O O . PRO A 1 99 ? 7.613 0.210 5.071 1.00 93.50 99 PRO A O 1
ATOM 796 N N . SER A 1 100 ? 6.940 1.465 3.333 1.00 95.62 100 SER A N 1
ATOM 797 C CA . SER A 1 100 ? 5.594 1.679 3.871 1.00 95.62 100 SER A CA 1
ATOM 798 C C . SER A 1 100 ? 4.783 0.386 4.008 1.00 95.62 100 SER A C 1
ATOM 800 O O . SER A 1 100 ? 4.044 0.248 4.982 1.00 95.62 100 SER A O 1
ATOM 802 N N . LEU A 1 101 ? 4.968 -0.599 3.117 1.00 96.06 101 LEU A N 1
ATOM 803 C CA . LEU A 1 101 ? 4.270 -1.891 3.177 1.00 96.06 101 LEU A CA 1
ATOM 804 C C . LEU A 1 101 ? 4.632 -2.665 4.447 1.00 96.06 101 LEU A C 1
ATOM 806 O O . LEU A 1 101 ? 3.759 -3.201 5.133 1.00 96.06 101 LEU A O 1
ATOM 810 N N . GLN A 1 102 ? 5.915 -2.654 4.812 1.00 94.81 102 GLN A N 1
ATOM 811 C CA . GLN A 1 102 ? 6.383 -3.270 6.048 1.00 94.81 102 GLN A CA 1
ATOM 812 C C . GLN A 1 102 ? 5.835 -2.534 7.279 1.00 94.81 102 GLN A C 1
ATOM 814 O O . GLN A 1 102 ? 5.377 -3.173 8.229 1.00 94.81 102 GLN A O 1
ATOM 819 N N . ALA A 1 103 ? 5.849 -1.198 7.266 1.00 95.88 103 ALA A N 1
ATOM 820 C CA . ALA A 1 103 ? 5.285 -0.397 8.352 1.00 95.88 103 ALA A CA 1
ATOM 821 C C . ALA A 1 103 ? 3.772 -0.639 8.507 1.00 95.88 103 ALA A C 1
ATOM 823 O O . ALA A 1 103 ? 3.268 -0.734 9.627 1.00 95.88 103 ALA A O 1
ATOM 824 N N . LEU A 1 104 ? 3.054 -0.804 7.394 1.00 96.62 104 LEU A N 1
ATOM 825 C CA . LEU A 1 104 ? 1.620 -1.076 7.380 1.00 96.62 104 LEU A CA 1
ATOM 826 C C . LEU A 1 104 ? 1.329 -2.458 7.961 1.00 96.62 104 LEU A C 1
ATOM 828 O O . LEU A 1 104 ? 0.470 -2.589 8.830 1.00 96.62 104 LEU A O 1
ATOM 832 N N . MET A 1 105 ? 2.092 -3.475 7.556 1.00 96.06 105 MET A N 1
ATOM 833 C CA . MET A 1 105 ? 2.003 -4.817 8.132 1.00 96.06 105 MET A CA 1
ATOM 834 C C . MET A 1 105 ? 2.203 -4.788 9.654 1.00 96.06 105 MET A C 1
ATOM 836 O O . MET A 1 105 ? 1.394 -5.340 10.401 1.00 96.06 105 MET A O 1
ATOM 840 N N . GLN A 1 106 ? 3.251 -4.111 10.130 1.00 95.00 106 GLN A N 1
ATOM 841 C CA . GLN A 1 106 ? 3.528 -3.977 11.563 1.00 95.00 106 GLN A CA 1
ATOM 842 C C . GLN A 1 106 ? 2.388 -3.273 12.308 1.00 95.00 106 GLN A C 1
ATOM 844 O O . GLN A 1 106 ? 1.997 -3.705 13.395 1.00 95.00 106 GLN A O 1
ATOM 849 N N . TYR A 1 107 ? 1.827 -2.218 11.715 1.00 95.31 107 TYR A N 1
ATOM 850 C CA . TYR A 1 107 ? 0.687 -1.502 12.275 1.00 95.31 107 TYR A CA 1
ATOM 851 C C . TYR A 1 107 ? -0.548 -2.403 12.405 1.00 95.31 107 TYR A C 1
ATOM 853 O O . TYR A 1 107 ? -1.131 -2.486 13.487 1.00 95.31 107 TYR A O 1
ATOM 861 N N . LEU A 1 108 ? -0.902 -3.147 11.352 1.00 94.00 108 LEU A N 1
ATOM 862 C CA . LEU A 1 108 ? -2.036 -4.077 11.370 1.00 94.00 108 LEU A CA 1
ATOM 863 C C . LEU A 1 108 ? -1.865 -5.174 12.421 1.00 94.00 108 LEU A C 1
ATOM 865 O O . LEU A 1 108 ? -2.784 -5.431 13.199 1.00 94.00 108 LEU A O 1
ATOM 869 N N . LEU A 1 109 ? -0.674 -5.775 12.503 1.00 93.31 109 LEU A N 1
ATOM 870 C CA . LEU A 1 109 ? -0.378 -6.784 13.519 1.00 93.31 109 LEU A CA 1
ATOM 871 C C . LEU A 1 109 ? -0.571 -6.220 14.927 1.00 93.31 109 LEU A C 1
ATOM 873 O O . LEU A 1 109 ? -1.207 -6.865 15.757 1.00 93.31 109 LEU A O 1
ATOM 877 N N . ARG A 1 110 ? -0.099 -4.995 15.188 1.00 92.06 110 ARG A N 1
ATOM 878 C CA . ARG A 1 110 ? -0.263 -4.323 16.484 1.00 92.06 110 ARG A CA 1
ATOM 879 C C . ARG A 1 110 ? -1.728 -4.105 16.849 1.00 92.06 110 ARG A C 1
ATOM 881 O O . ARG A 1 110 ? -2.090 -4.300 18.010 1.00 92.06 110 ARG A O 1
ATOM 888 N N . LEU A 1 111 ? -2.570 -3.725 15.888 1.00 91.81 111 LEU A N 1
ATOM 889 C CA . LEU A 1 111 ? -4.010 -3.588 16.122 1.00 91.81 111 LEU A CA 1
ATOM 890 C C . LEU A 1 111 ? -4.637 -4.920 16.559 1.00 91.81 111 LEU A C 1
ATOM 892 O O . LEU A 1 111 ? -5.499 -4.921 17.439 1.00 91.81 111 LEU A O 1
ATOM 896 N N . GLN A 1 112 ? -4.150 -6.036 16.011 1.00 90.62 112 GLN A N 1
ATOM 897 C CA . GLN A 1 112 ? -4.646 -7.387 16.277 1.00 90.62 112 GLN A CA 1
ATOM 898 C C . GLN A 1 112 ? -4.035 -8.072 17.518 1.00 90.62 112 GLN A C 1
ATOM 900 O O . GLN A 1 112 ? -4.592 -9.069 17.976 1.00 90.62 112 GLN A O 1
ATOM 905 N N . VAL A 1 113 ? -2.953 -7.553 18.124 1.00 88.94 113 VAL A N 1
ATOM 906 C CA . VAL A 1 113 ? -2.346 -8.137 19.351 1.00 88.94 113 VAL A CA 1
ATOM 907 C C . VAL A 1 113 ? -3.358 -8.243 20.501 1.00 88.94 113 VAL A C 1
ATOM 909 O O . VAL A 1 113 ? -3.283 -9.162 21.311 1.00 88.94 113 VAL A O 1
ATOM 912 N N . GLY A 1 114 ? -4.327 -7.326 20.564 1.00 81.44 114 GLY A N 1
ATOM 913 C CA . GLY A 1 114 ? -5.391 -7.327 21.573 1.00 81.44 114 GLY A CA 1
ATOM 914 C C . GLY A 1 114 ? -6.559 -8.283 21.296 1.00 81.44 114 GLY A C 1
ATOM 915 O O . GLY A 1 114 ? -7.527 -8.257 22.051 1.00 81.44 114 GLY A O 1
ATOM 916 N N . GLY A 1 115 ? -6.505 -9.088 20.231 1.00 86.94 115 GLY A N 1
ATOM 917 C CA . GLY A 1 115 ? -7.621 -9.922 19.782 1.00 86.94 115 GLY A CA 1
ATOM 918 C C . GLY A 1 115 ? -8.695 -9.130 19.030 1.00 86.94 115 GLY A C 1
ATOM 919 O O . GLY A 1 115 ? -8.412 -8.064 18.481 1.00 86.94 115 GLY A O 1
ATOM 920 N N . SER A 1 116 ? -9.920 -9.668 18.995 1.00 89.00 116 SER A N 1
ATOM 921 C CA . SER A 1 116 ? -11.092 -9.031 18.375 1.00 89.00 116 SER A CA 1
ATOM 922 C C . SER A 1 116 ? -11.631 -7.942 19.296 1.00 89.00 116 SER A C 1
ATOM 924 O O . SER A 1 116 ? -12.077 -8.209 20.415 1.00 89.00 116 SER A O 1
ATOM 926 N N . ARG A 1 117 ? -11.514 -6.697 18.844 1.00 92.81 117 ARG A N 1
ATOM 927 C CA . ARG A 1 117 ? -12.029 -5.517 19.526 1.00 92.81 117 ARG A CA 1
ATOM 928 C C . ARG A 1 117 ? -12.480 -4.484 18.497 1.00 92.81 117 ARG A C 1
ATOM 930 O O . ARG A 1 117 ? -11.911 -4.417 17.404 1.00 92.81 117 ARG A O 1
ATOM 937 N N . PRO A 1 118 ? -13.375 -3.568 18.890 1.00 92.50 118 PRO A N 1
ATOM 938 C CA . PRO A 1 118 ? -13.672 -2.408 18.076 1.00 92.50 118 PRO A CA 1
ATOM 939 C C . PRO A 1 118 ? -12.419 -1.563 17.805 1.00 92.50 118 PRO A C 1
ATOM 941 O O . PRO A 1 118 ? -11.590 -1.327 18.699 1.00 92.50 118 PRO A O 1
ATOM 944 N N . LEU A 1 119 ? -12.305 -1.073 16.573 1.00 91.94 119 LEU A N 1
ATOM 945 C CA . LEU A 1 119 ? -11.329 -0.059 16.198 1.00 91.94 119 LEU A CA 1
ATOM 946 C C . LEU A 1 119 ? -11.717 1.288 16.804 1.00 91.94 119 LEU A C 1
ATOM 948 O O . LEU A 1 119 ? -12.868 1.722 16.721 1.00 91.94 119 LEU A O 1
ATOM 952 N N . LYS A 1 120 ? -10.737 1.973 17.386 1.00 92.50 120 LYS A N 1
ATOM 953 C CA . LYS A 1 120 ? -10.896 3.344 17.878 1.00 92.50 120 LYS A CA 1
ATOM 954 C C . LYS A 1 120 ? -11.024 4.304 16.696 1.00 92.50 120 LYS A C 1
ATOM 956 O O . LYS A 1 120 ? -10.481 4.046 15.625 1.00 92.50 120 LYS A O 1
ATOM 961 N N . ALA A 1 121 ? -11.655 5.455 16.919 1.00 91.31 121 ALA A N 1
ATOM 962 C CA . ALA A 1 121 ? -11.801 6.489 15.890 1.00 91.31 121 ALA A CA 1
ATOM 963 C C . ALA A 1 121 ? -10.448 6.910 15.284 1.00 91.31 121 ALA A C 1
ATOM 965 O O . ALA A 1 121 ? -10.319 7.002 14.069 1.00 91.31 121 ALA A O 1
ATOM 966 N N . GLU A 1 122 ? -9.413 7.070 16.115 1.00 91.75 122 GLU A N 1
ATOM 967 C CA . GLU A 1 122 ? -8.058 7.405 15.652 1.00 91.75 122 GLU A CA 1
ATOM 968 C C . GLU A 1 122 ? -7.423 6.306 14.782 1.00 91.75 122 GLU A C 1
ATOM 970 O O . GLU A 1 122 ? -6.641 6.602 13.879 1.00 91.75 122 GLU A O 1
ATOM 975 N N . GLU A 1 123 ? -7.739 5.034 15.044 1.00 92.81 123 GLU A N 1
ATOM 976 C CA . GLU A 1 123 ? -7.226 3.889 14.279 1.00 92.81 123 GLU A CA 1
ATOM 977 C C . GLU A 1 123 ? -7.922 3.806 12.917 1.00 92.81 123 GLU A C 1
ATOM 979 O O . GLU A 1 123 ? -7.257 3.655 11.896 1.00 92.81 123 GLU A O 1
ATOM 984 N N . GLN A 1 124 ? -9.244 4.002 12.889 1.00 92.81 124 GLN A N 1
ATOM 985 C CA . GLN A 1 124 ? -10.016 4.091 11.645 1.00 92.81 124 GLN A CA 1
ATOM 986 C C . GLN A 1 124 ? -9.559 5.275 10.787 1.00 92.81 124 GLN A C 1
ATOM 988 O O . GLN A 1 124 ? -9.360 5.124 9.585 1.00 92.81 124 GLN A O 1
ATOM 993 N N . GLN A 1 125 ? -9.329 6.436 11.407 1.00 93.19 125 GLN A N 1
ATOM 994 C CA . GLN A 1 125 ? -8.802 7.608 10.715 1.00 93.19 125 GLN A CA 1
ATOM 995 C C . GLN A 1 125 ? -7.412 7.333 10.130 1.00 93.19 125 GLN A C 1
ATOM 997 O O . GLN A 1 125 ? -7.165 7.659 8.975 1.00 93.19 125 GLN A O 1
ATOM 1002 N N . THR A 1 126 ? -6.525 6.687 10.894 1.00 94.44 126 THR A N 1
ATOM 1003 C CA . THR A 1 126 ? -5.183 6.325 10.407 1.00 94.44 126 THR A CA 1
ATOM 1004 C C . THR A 1 126 ? -5.267 5.392 9.195 1.00 94.44 126 THR A C 1
ATOM 1006 O O . THR A 1 126 ? -4.525 5.579 8.236 1.00 94.44 126 THR A O 1
ATOM 1009 N N . LEU A 1 127 ? -6.172 4.406 9.206 1.00 94.56 127 LEU A N 1
ATOM 1010 C CA . LEU A 1 127 ? -6.384 3.499 8.072 1.00 94.56 127 LEU A CA 1
ATOM 1011 C C . LEU A 1 127 ? -6.958 4.220 6.843 1.00 94.56 127 LEU A C 1
ATOM 1013 O O . LEU A 1 127 ? -6.524 3.958 5.724 1.00 94.56 127 LEU A O 1
ATOM 1017 N N . ALA A 1 128 ? -7.879 5.164 7.045 1.00 94.19 128 ALA A N 1
ATOM 1018 C CA . ALA A 1 128 ? -8.420 5.984 5.964 1.00 94.19 128 ALA A CA 1
ATOM 1019 C C . ALA A 1 128 ? -7.345 6.891 5.337 1.00 94.19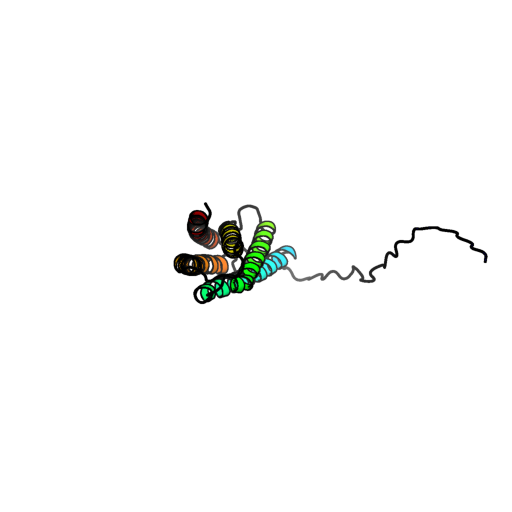 128 ALA A C 1
ATOM 1021 O O . ALA A 1 128 ? -7.219 6.951 4.115 1.00 94.19 128 ALA A O 1
ATOM 1022 N N . GLU A 1 129 ? -6.531 7.557 6.162 1.00 94.94 129 GLU A N 1
ATOM 1023 C CA . GLU A 1 129 ? -5.388 8.355 5.701 1.00 94.94 129 GLU A CA 1
ATOM 1024 C C . GLU A 1 129 ? -4.360 7.484 4.964 1.00 94.94 129 GLU A C 1
ATOM 1026 O O . GLU A 1 129 ? -3.882 7.865 3.896 1.00 94.94 129 GLU A O 1
ATOM 1031 N N . ALA A 1 130 ? -4.080 6.284 5.482 1.00 95.56 130 ALA A N 1
ATOM 1032 C CA . ALA A 1 130 ? -3.202 5.322 4.830 1.00 95.56 130 ALA A CA 1
ATOM 1033 C C . ALA A 1 130 ? -3.729 4.890 3.453 1.00 95.56 130 ALA A C 1
ATOM 1035 O O . ALA A 1 130 ? -2.942 4.786 2.518 1.00 95.56 130 ALA A O 1
ATOM 1036 N N . GLY A 1 131 ? -5.041 4.678 3.304 1.00 95.25 131 GLY A N 1
ATOM 1037 C CA . GLY A 1 131 ? -5.647 4.333 2.016 1.00 95.25 131 GLY A CA 1
ATOM 1038 C C . GLY A 1 131 ? -5.536 5.440 0.967 1.00 95.25 131 GLY A C 1
ATOM 1039 O O . GLY A 1 131 ? -5.285 5.146 -0.201 1.00 95.25 131 GLY A O 1
ATOM 1040 N N . ASN A 1 132 ? -5.638 6.706 1.381 1.00 94.25 132 ASN A N 1
ATOM 1041 C CA . ASN A 1 132 ? -5.441 7.842 0.479 1.00 94.25 132 ASN A CA 1
ATOM 1042 C C . ASN A 1 132 ? -3.985 7.932 0.003 1.00 94.25 132 ASN A C 1
ATOM 1044 O O . ASN A 1 132 ? -3.743 7.939 -1.199 1.00 94.25 132 ASN A O 1
ATOM 1048 N N . LEU A 1 133 ? -3.017 7.908 0.928 1.00 95.12 133 LEU A N 1
ATOM 1049 C CA . LEU A 1 133 ? -1.589 7.934 0.577 1.00 95.12 133 LEU A CA 1
ATOM 1050 C C . LEU A 1 133 ? -1.197 6.728 -0.285 1.00 95.12 133 LEU A C 1
ATOM 1052 O O . LEU A 1 133 ? -0.423 6.843 -1.232 1.00 95.12 133 LEU A O 1
ATOM 1056 N N . TYR A 1 134 ? -1.768 5.558 0.003 1.00 96.31 134 TYR A N 1
ATOM 1057 C CA . TYR A 1 134 ? -1.522 4.366 -0.795 1.00 96.31 134 TYR A CA 1
ATOM 1058 C C . TYR A 1 134 ? -2.121 4.454 -2.207 1.00 96.31 134 TYR A C 1
ATOM 1060 O O . TYR A 1 134 ? -1.543 3.903 -3.142 1.00 96.31 134 TYR A O 1
ATOM 1068 N N . SER A 1 135 ? -3.227 5.177 -2.405 1.00 95.94 135 SER A N 1
ATOM 1069 C CA . SER A 1 135 ? -3.772 5.424 -3.748 1.00 95.94 135 SER A CA 1
ATOM 1070 C C . SER A 1 135 ? -2.797 6.220 -4.625 1.00 95.94 135 SER A C 1
ATOM 1072 O O . SER A 1 135 ? -2.682 5.943 -5.825 1.00 95.94 135 SER A O 1
ATOM 1074 N N . ASP A 1 136 ? -2.043 7.150 -4.034 1.00 94.56 136 ASP A N 1
ATOM 1075 C CA . ASP A 1 136 ? -0.994 7.897 -4.736 1.00 94.56 136 ASP A CA 1
ATOM 1076 C C . ASP A 1 136 ? 0.188 6.988 -5.104 1.00 94.56 136 ASP A C 1
ATOM 1078 O O . ASP A 1 136 ? 0.662 7.021 -6.246 1.00 94.56 136 ASP A O 1
ATOM 1082 N N . ILE A 1 137 ? 0.598 6.104 -4.183 1.00 95.06 137 ILE A N 1
ATOM 1083 C CA . ILE A 1 137 ? 1.598 5.056 -4.450 1.00 95.06 137 ILE A CA 1
ATOM 1084 C C . ILE A 1 137 ? 1.133 4.174 -5.609 1.00 95.06 137 ILE A C 1
ATOM 1086 O O . ILE A 1 137 ? 1.884 3.978 -6.559 1.00 95.06 137 ILE A O 1
ATOM 1090 N N . TYR A 1 138 ? -0.099 3.660 -5.562 1.00 95.25 138 TYR A N 1
ATOM 1091 C CA . TYR A 1 138 ? -0.654 2.791 -6.600 1.00 95.25 138 TYR A CA 1
ATOM 1092 C C . TYR A 1 138 ? -0.677 3.474 -7.970 1.00 95.25 138 TYR A C 1
ATOM 1094 O O . TYR A 1 138 ? -0.268 2.876 -8.965 1.00 95.25 138 TYR A O 1
ATOM 1102 N N . THR A 1 139 ? -1.097 4.738 -8.023 1.00 93.56 139 THR A N 1
ATOM 1103 C CA . THR A 1 139 ? -1.120 5.511 -9.269 1.00 93.56 139 THR A CA 1
ATOM 1104 C C . THR A 1 139 ? 0.283 5.609 -9.867 1.00 93.56 139 THR A C 1
ATOM 1106 O O . THR A 1 139 ? 0.482 5.243 -11.025 1.00 93.56 139 THR A O 1
ATOM 1109 N N . ALA A 1 140 ? 1.281 6.002 -9.069 1.00 92.50 140 ALA A N 1
ATOM 1110 C CA . ALA A 1 140 ? 2.671 6.061 -9.521 1.00 92.50 140 ALA A CA 1
ATOM 1111 C C . ALA A 1 140 ? 3.232 4.674 -9.896 1.00 92.50 140 ALA A C 1
ATOM 1113 O O . ALA A 1 140 ? 3.971 4.540 -10.871 1.00 92.50 140 ALA A O 1
ATOM 1114 N N . TYR A 1 141 ? 2.837 3.631 -9.163 1.00 92.38 141 TYR A N 1
ATOM 1115 C CA . TYR A 1 141 ? 3.229 2.246 -9.411 1.00 92.38 141 TYR A CA 1
ATOM 1116 C C . TYR A 1 141 ? 2.676 1.718 -10.744 1.00 92.38 141 TYR A C 1
ATOM 1118 O O . TYR A 1 141 ? 3.369 1.002 -11.468 1.00 92.38 141 TYR A O 1
ATOM 1126 N N . SER A 1 142 ? 1.444 2.085 -11.109 1.00 91.06 142 SER A N 1
ATOM 1127 C CA . SER A 1 142 ? 0.820 1.706 -12.388 1.00 91.06 142 SER A CA 1
ATOM 1128 C C . SER A 1 142 ? 1.517 2.318 -13.609 1.00 91.06 142 SER A C 1
ATOM 1130 O O . SER A 1 142 ? 1.446 1.777 -14.709 1.00 91.06 142 SER A O 1
ATOM 1132 N N . GLU A 1 143 ? 2.254 3.408 -13.392 1.00 89.12 143 GLU A N 1
ATOM 1133 C CA . GLU A 1 143 ? 3.063 4.106 -14.393 1.00 89.12 143 GLU A CA 1
ATOM 1134 C C . GLU A 1 143 ? 4.551 3.697 -14.330 1.00 89.12 143 GLU A C 1
ATOM 1136 O O . GLU A 1 143 ? 5.378 4.223 -15.082 1.00 89.12 143 GLU A O 1
ATOM 1141 N N . LEU A 1 144 ? 4.914 2.777 -13.424 1.00 86.00 144 LEU A N 1
ATOM 1142 C CA . LEU A 1 144 ? 6.303 2.422 -13.131 1.00 86.00 144 LEU A CA 1
ATOM 1143 C C . LEU A 1 144 ? 6.988 1.731 -14.307 1.00 86.00 144 LEU A C 1
ATOM 1145 O O . LEU A 1 144 ? 8.137 2.045 -14.593 1.00 86.00 144 LEU A O 1
ATOM 1149 N N . VAL A 1 145 ? 6.320 0.800 -14.989 1.00 81.56 145 VAL A N 1
ATOM 1150 C CA . VAL A 1 145 ? 6.907 0.073 -16.123 1.00 81.56 145 VAL A CA 1
ATOM 1151 C C . VAL A 1 145 ? 6.208 0.489 -17.409 1.00 81.56 145 VAL A C 1
ATOM 1153 O O . VAL A 1 145 ? 5.002 0.333 -17.572 1.00 81.56 145 VAL A O 1
ATOM 1156 N N . SER A 1 146 ? 6.994 1.008 -18.349 1.00 75.94 146 SER A N 1
ATOM 1157 C CA . SER A 1 146 ? 6.519 1.366 -19.688 1.00 75.94 146 SER A CA 1
ATOM 1158 C C . SER A 1 146 ? 6.087 0.137 -20.495 1.00 75.94 146 SER A C 1
ATOM 1160 O O . SER A 1 146 ? 6.532 -0.985 -20.248 1.00 75.94 146 SER A O 1
ATOM 1162 N N . GLU A 1 147 ? 5.314 0.342 -21.566 1.00 68.12 147 GLU A N 1
ATOM 1163 C CA . GLU A 1 147 ? 4.947 -0.739 -22.498 1.00 68.12 147 GLU A CA 1
ATOM 1164 C C . GLU A 1 147 ? 6.169 -1.486 -23.070 1.00 68.12 147 GLU A C 1
ATOM 1166 O O . GLU A 1 147 ? 6.091 -2.686 -23.362 1.00 68.12 147 GLU A O 1
ATOM 1171 N N . SER A 1 148 ? 7.307 -0.783 -23.171 1.00 60.59 148 SER A N 1
ATOM 1172 C CA . SER A 1 148 ? 8.607 -1.300 -23.613 1.00 60.59 148 SER A CA 1
ATOM 1173 C C . SER A 1 148 ? 9.392 -2.109 -22.572 1.00 60.59 148 SER A C 1
ATOM 1175 O O . SER A 1 148 ? 10.477 -2.590 -22.904 1.00 60.59 148 SER A O 1
ATOM 1177 N N . GLY A 1 149 ? 8.869 -2.255 -21.349 1.00 66.44 149 GLY A N 1
ATOM 1178 C CA . GLY A 1 149 ? 9.481 -3.011 -20.249 1.00 66.44 149 GLY A CA 1
ATOM 1179 C C . GLY A 1 149 ? 10.498 -2.229 -19.412 1.00 66.44 149 GLY A C 1
ATOM 1180 O O . GLY A 1 149 ? 10.962 -2.735 -18.396 1.00 66.44 149 GLY A O 1
ATOM 1181 N N . GLY A 1 150 ? 10.825 -0.994 -19.806 1.00 72.94 150 GLY A N 1
ATOM 1182 C CA . GLY A 1 150 ? 11.735 -0.127 -19.057 1.00 72.94 150 GLY A CA 1
ATOM 1183 C C . GLY A 1 150 ? 11.040 0.553 -17.880 1.00 72.94 150 GLY A C 1
ATOM 1184 O O . GLY A 1 150 ? 9.897 1.004 -18.026 1.00 72.94 150 GLY A O 1
ATOM 1185 N N . VAL A 1 151 ? 11.744 0.650 -16.750 1.00 77.69 151 VAL A N 1
ATOM 1186 C CA . VAL A 1 151 ? 11.272 1.359 -15.555 1.00 77.69 151 VAL A CA 1
ATOM 1187 C C . VAL A 1 151 ? 11.347 2.872 -15.770 1.00 77.69 151 VAL A C 1
ATOM 1189 O O . VAL A 1 151 ? 12.364 3.417 -16.198 1.00 77.69 151 VAL A O 1
ATOM 1192 N N . SER A 1 152 ? 10.248 3.559 -15.483 1.00 76.62 152 SER A N 1
ATOM 1193 C CA . SER A 1 152 ? 10.108 5.004 -15.574 1.00 76.62 152 SER A CA 1
ATOM 1194 C C . SER A 1 152 ? 10.682 5.678 -14.330 1.00 76.62 152 SER A C 1
ATOM 1196 O O . SER A 1 152 ? 10.155 5.536 -13.223 1.00 76.62 152 SER A O 1
ATOM 1198 N N . GLY A 1 153 ? 11.738 6.476 -14.513 1.00 71.56 153 GLY A N 1
ATOM 1199 C CA . GLY A 1 153 ? 12.345 7.245 -13.422 1.00 71.56 153 GLY A CA 1
ATOM 1200 C C . GLY A 1 153 ? 11.380 8.244 -12.764 1.00 71.56 153 GLY A C 1
ATOM 1201 O O . GLY A 1 153 ? 11.451 8.454 -11.556 1.00 71.56 153 GLY A O 1
ATOM 1202 N N . SER A 1 154 ? 10.433 8.817 -13.518 1.00 71.50 154 SER A N 1
ATOM 1203 C CA . SER A 1 154 ? 9.431 9.743 -12.967 1.00 71.50 154 SER A CA 1
ATOM 1204 C C . SER A 1 154 ? 8.369 9.035 -12.121 1.00 71.50 154 SER A C 1
ATOM 1206 O O . SER A 1 154 ? 7.930 9.590 -11.114 1.00 71.50 154 SER A O 1
ATOM 1208 N N . GLY A 1 155 ? 7.979 7.811 -12.502 1.00 74.38 155 GLY A N 1
ATOM 1209 C CA . GLY A 1 155 ? 7.072 6.971 -11.712 1.00 74.38 155 GLY A CA 1
ATOM 1210 C C . GLY A 1 155 ? 7.717 6.541 -10.393 1.00 74.38 155 GLY A C 1
ATOM 1211 O O . GLY A 1 155 ? 7.122 6.697 -9.332 1.00 74.38 155 GLY A O 1
ATOM 1212 N N . SER A 1 156 ? 8.984 6.117 -10.448 1.00 80.44 156 SER A N 1
ATOM 1213 C CA . SER A 1 156 ? 9.767 5.723 -9.268 1.00 80.44 156 SER A CA 1
ATOM 1214 C C . SER A 1 156 ? 9.942 6.868 -8.253 1.00 80.44 156 SER A C 1
ATOM 1216 O O . SER A 1 156 ? 9.775 6.665 -7.049 1.00 80.44 156 SER A O 1
ATOM 1218 N N . GLY A 1 157 ? 10.189 8.099 -8.723 1.00 83.94 157 GLY A N 1
ATOM 1219 C CA . GLY A 1 157 ? 10.300 9.281 -7.857 1.00 83.94 157 GLY A CA 1
ATOM 1220 C C . GLY A 1 157 ? 9.005 9.615 -7.106 1.00 83.94 157 GLY A C 1
ATOM 1221 O O . GLY A 1 157 ? 9.019 9.714 -5.881 1.00 83.94 157 GLY A O 1
ATOM 1222 N N . ARG A 1 158 ? 7.874 9.714 -7.823 1.00 86.50 158 ARG A N 1
ATOM 1223 C CA . ARG A 1 158 ? 6.550 9.971 -7.215 1.00 86.50 158 ARG A CA 1
ATOM 1224 C C . ARG A 1 158 ? 6.143 8.869 -6.237 1.00 86.50 158 ARG A C 1
ATOM 1226 O O . ARG A 1 158 ? 5.598 9.151 -5.176 1.00 86.50 158 ARG A O 1
ATOM 1233 N N . MET A 1 159 ? 6.427 7.618 -6.597 1.00 91.44 159 MET A N 1
ATOM 1234 C CA . MET A 1 159 ? 6.162 6.457 -5.753 1.00 91.44 159 MET A CA 1
ATOM 1235 C C . MET A 1 159 ? 6.947 6.533 -4.438 1.00 91.44 159 MET A C 1
ATOM 1237 O O . MET A 1 159 ? 6.378 6.285 -3.380 1.00 91.44 159 MET A O 1
ATOM 1241 N N . THR A 1 160 ? 8.227 6.912 -4.498 1.00 91.19 160 THR A N 1
ATOM 1242 C CA . THR A 1 160 ? 9.092 7.032 -3.314 1.00 91.19 160 THR A CA 1
ATOM 1243 C C . THR A 1 160 ? 8.606 8.133 -2.372 1.00 91.19 160 THR A C 1
ATOM 1245 O O . THR A 1 160 ? 8.555 7.928 -1.164 1.00 91.19 160 THR A O 1
ATOM 1248 N N . GLU A 1 161 ? 8.207 9.288 -2.909 1.00 91.88 161 GLU A N 1
ATOM 1249 C CA . GLU A 1 161 ? 7.687 10.400 -2.107 1.00 91.88 161 GLU A CA 1
ATOM 1250 C C . GLU A 1 161 ? 6.413 10.000 -1.344 1.00 91.88 161 GLU A C 1
ATOM 1252 O O . GLU A 1 161 ? 6.355 10.142 -0.120 1.00 91.88 161 GLU A O 1
ATOM 1257 N N . ALA A 1 162 ? 5.436 9.409 -2.039 1.00 93.50 162 ALA A N 1
ATOM 1258 C CA . ALA A 1 162 ? 4.198 8.938 -1.420 1.00 93.50 162 ALA A CA 1
ATOM 1259 C C . ALA A 1 162 ? 4.441 7.795 -0.410 1.00 93.50 162 ALA A C 1
ATOM 1261 O O . ALA A 1 162 ? 3.830 7.760 0.663 1.00 93.50 162 ALA A O 1
ATOM 1262 N N . ASP A 1 163 ? 5.371 6.880 -0.710 1.00 95.31 163 ASP A N 1
ATOM 1263 C CA . ASP A 1 163 ? 5.775 5.811 0.209 1.00 95.31 163 ASP A CA 1
ATOM 1264 C C . ASP A 1 163 ? 6.388 6.369 1.497 1.00 95.31 163 ASP A C 1
ATOM 1266 O O . ASP A 1 163 ? 6.018 5.949 2.597 1.00 95.31 163 ASP A O 1
ATOM 1270 N N . GLU A 1 164 ? 7.271 7.361 1.391 1.00 95.25 164 GLU A N 1
ATOM 1271 C CA . GLU A 1 164 ? 7.875 7.989 2.558 1.00 95.25 164 GLU A CA 1
ATOM 1272 C C . GLU A 1 164 ? 6.839 8.658 3.461 1.00 95.25 164 GLU A C 1
ATOM 1274 O O . GLU A 1 164 ? 6.950 8.580 4.689 1.00 95.25 164 GLU A O 1
ATOM 1279 N N . GLU A 1 165 ? 5.848 9.336 2.883 1.00 95.56 165 GLU A N 1
ATOM 1280 C CA . GLU A 1 165 ? 4.762 9.954 3.642 1.00 95.56 165 GLU A CA 1
ATOM 1281 C C . GLU A 1 165 ? 3.934 8.909 4.389 1.00 95.56 165 GLU A C 1
ATOM 1283 O O . GLU A 1 165 ? 3.713 9.047 5.600 1.00 95.56 165 GLU A O 1
ATOM 1288 N N . LEU A 1 166 ? 3.563 7.818 3.713 1.00 96.31 166 LEU A N 1
ATOM 1289 C CA . LEU A 1 166 ? 2.848 6.707 4.333 1.00 96.31 166 LEU A CA 1
ATOM 1290 C C . LEU A 1 166 ? 3.682 6.050 5.441 1.00 96.31 166 LEU A C 1
ATOM 1292 O O . LEU A 1 166 ? 3.197 5.830 6.555 1.00 96.31 166 LEU A O 1
ATOM 1296 N N . ALA A 1 167 ? 4.966 5.797 5.190 1.00 95.19 167 ALA A N 1
ATOM 1297 C CA . ALA A 1 167 ? 5.876 5.242 6.182 1.00 95.19 167 ALA A CA 1
ATOM 1298 C C . ALA A 1 167 ? 6.020 6.170 7.400 1.00 95.19 167 ALA A C 1
ATOM 1300 O O . ALA A 1 167 ? 6.038 5.693 8.537 1.00 95.19 167 ALA A O 1
ATOM 1301 N N . LYS A 1 168 ? 6.093 7.494 7.197 1.00 95.31 168 LYS A N 1
ATOM 1302 C CA . LYS A 1 168 ? 6.140 8.495 8.278 1.00 95.31 168 LYS A CA 1
ATOM 1303 C C . LYS A 1 168 ? 4.843 8.496 9.090 1.00 95.31 168 LYS A C 1
ATOM 1305 O O . LYS A 1 168 ? 4.918 8.541 10.320 1.00 95.31 168 LYS A O 1
ATOM 1310 N N . LEU A 1 169 ? 3.676 8.428 8.444 1.00 94.69 169 LEU A N 1
ATOM 1311 C CA . LEU A 1 169 ? 2.375 8.334 9.117 1.00 94.69 169 LEU A CA 1
ATOM 1312 C C . LEU A 1 169 ? 2.316 7.100 10.028 1.00 94.69 169 LEU A C 1
ATOM 1314 O O . LEU A 1 169 ? 2.002 7.216 11.213 1.00 94.69 169 LEU A O 1
ATOM 1318 N N . LEU A 1 170 ? 2.678 5.934 9.491 1.00 94.38 170 LEU A N 1
ATOM 1319 C CA . LEU A 1 170 ? 2.588 4.655 10.194 1.00 94.38 170 LEU A CA 1
ATOM 1320 C C . LEU A 1 170 ? 3.617 4.542 11.323 1.00 94.38 170 LEU A C 1
ATOM 1322 O O . LEU A 1 170 ? 3.272 4.136 12.431 1.00 94.38 170 LEU A O 1
ATOM 1326 N N . LYS A 1 171 ? 4.863 4.980 11.099 1.00 92.00 171 LYS A N 1
ATOM 1327 C CA . LYS A 1 171 ? 5.912 4.976 12.133 1.00 92.00 171 LYS A CA 1
ATOM 1328 C C . LYS A 1 171 ? 5.563 5.858 13.329 1.00 92.00 171 LYS A C 1
ATOM 1330 O O . LYS A 1 171 ? 5.836 5.471 14.456 1.00 92.00 171 LYS A O 1
ATOM 1335 N N . LYS A 1 172 ? 4.877 6.991 13.132 1.00 91.44 172 LYS A N 1
ATOM 1336 C CA . LYS A 1 172 ? 4.373 7.814 14.254 1.00 91.44 172 LYS A CA 1
ATOM 1337 C C . LYS A 1 172 ? 3.395 7.056 15.161 1.00 91.44 172 LYS A C 1
ATOM 1339 O O . LYS A 1 172 ? 3.219 7.436 16.314 1.00 91.44 172 LYS A O 1
ATOM 1344 N N . LYS A 1 173 ? 2.741 6.009 14.648 1.00 87.62 173 LYS A N 1
ATOM 1345 C CA . LYS A 1 173 ? 1.805 5.150 15.391 1.00 87.62 173 LYS A CA 1
ATOM 1346 C C . LYS A 1 173 ? 2.465 3.877 15.938 1.00 87.62 173 LYS A C 1
ATOM 1348 O O . LYS A 1 173 ? 1.819 3.130 16.675 1.00 87.62 173 LYS A O 1
ATOM 1353 N N . LEU A 1 174 ? 3.735 3.649 15.604 1.00 80.69 174 LEU A N 1
ATOM 1354 C CA . LEU A 1 174 ? 4.583 2.556 16.068 1.00 80.69 174 LEU A CA 1
ATOM 1355 C C . LEU A 1 174 ? 5.663 3.132 17.013 1.00 80.69 174 LEU A C 1
ATOM 1357 O O . LEU A 1 174 ? 6.781 3.366 16.564 1.00 80.69 174 LEU A O 1
ATOM 1361 N N . PRO A 1 175 ? 5.344 3.437 18.288 1.00 58.25 175 PRO A N 1
ATOM 1362 C CA . PRO A 1 175 ? 6.362 3.739 19.295 1.00 58.25 175 PRO A CA 1
ATOM 1363 C C . PRO A 1 175 ? 7.279 2.543 19.542 1.00 58.25 175 PRO A C 1
ATOM 1365 O O . PRO A 1 175 ? 6.766 1.396 19.456 1.00 58.25 175 PRO A O 1
#

Secondary structure (DSSP, 8-state):
----------------------------S--S-HHHHHHHHHHHHHHHHHHHHHHHHHHHTT--BGGGHHHHHHHHHHHHHHHHHHHHHSPTTTS---HHHHHHHHHHHHHHTT-S-BPPHHHHHHHHHHHHHHHHHHHHHHTSB-TTSPBPHHHHHHHHHHHHHHHHHHHTT--

Organism: Paenibacillus mucilaginosus (strain KNP414) (NCBI:txid1036673)